Protein AF-A0A7J8FHT1-F1 (afdb_monomer_lite)

pLDDT: mean 72.12, std 21.33, range [26.72, 93.62]

Foldseek 3Di:
DLVLLLVLLPCCLVPNDPVSLVVLVVVCVVCVVVVNNRSVLSLLSSLLNSCQNPNDLVSVVVLLVVLVVCVVVVALSSLLSVVNSVVNHPDDPDPHDPVSVVVVVVPPDSVVSDPDVVVVVVVVVVVVPPDPPDDDDDDDDDDDDDDDDDDDDDDDDDDDD

Sequence (161 aa):
MNTLFRFWSFFLRDHFNKKMYEEFKQLALEDAKEGYRYGLECLFRYYSYGLEKKFRLDIFKDFQEETVKDYEAGQLYGLEKFWAFLKYSKAKNLDIDPKLQEYLGKFRRLEDFRVDVSFLKRKLDQRSGKKRGFWAPAMPLTQGPRPALPSPHLGLVFSVN

InterPro domains:
  IPR006607 LARP1-like, DM15 repeat [PF21071] (1-111)
  IPR006607 LARP1-like, DM15 repeat [SM00684] (15-53)
  IPR006607 LARP1-like, DM15 repeat [SM00684] (54-89)

Structure (mmCIF, N/CA/C/O backbone):
data_AF-A0A7J8FHT1-F1
#
_entry.id   AF-A0A7J8FHT1-F1
#
loop_
_atom_site.group_PDB
_atom_site.id
_atom_site.type_symbol
_atom_site.label_atom_id
_atom_site.label_alt_id
_atom_site.label_comp_id
_atom_site.label_asym_id
_atom_site.label_entity_id
_atom_site.label_seq_id
_atom_site.pdbx_PDB_ins_code
_atom_site.Cartn_x
_atom_site.Cartn_y
_atom_site.Cartn_z
_atom_site.occupancy
_atom_site.B_iso_or_equiv
_atom_site.auth_seq_id
_atom_site.auth_comp_id
_atom_site.auth_asym_id
_atom_site.auth_atom_id
_atom_site.pdbx_PDB_model_num
ATOM 1 N N . MET A 1 1 ? 9.284 12.669 -7.994 1.00 60.97 1 MET A N 1
ATOM 2 C CA . MET A 1 1 ? 9.577 11.283 -7.569 1.00 60.97 1 MET A CA 1
ATOM 3 C C . MET A 1 1 ? 8.577 10.212 -8.023 1.00 60.97 1 MET A C 1
ATOM 5 O O . MET A 1 1 ? 8.846 9.032 -7.849 1.00 60.97 1 MET A O 1
ATOM 9 N N . ASN A 1 2 ? 7.494 10.552 -8.734 1.00 69.31 2 ASN A N 1
ATOM 10 C CA . ASN A 1 2 ? 6.465 9.570 -9.130 1.00 69.31 2 ASN A CA 1
ATOM 11 C C . ASN A 1 2 ? 6.916 8.511 -10.163 1.00 69.31 2 ASN A C 1
ATOM 13 O O . ASN A 1 2 ? 6.353 7.419 -10.240 1.00 69.31 2 ASN A O 1
ATOM 17 N N . THR A 1 3 ? 7.926 8.794 -10.982 1.00 81.56 3 THR A N 1
ATOM 18 C CA . THR A 1 3 ? 8.433 7.832 -11.976 1.00 81.56 3 THR A CA 1
ATOM 19 C C . THR A 1 3 ? 9.238 6.704 -11.334 1.00 81.56 3 THR A C 1
ATOM 21 O O . THR A 1 3 ? 9.111 5.558 -11.763 1.00 81.56 3 THR A O 1
ATOM 24 N N . LEU A 1 4 ? 9.989 7.000 -10.269 1.00 87.25 4 LEU A N 1
ATOM 25 C CA . LEU A 1 4 ? 10.816 6.028 -9.554 1.00 87.25 4 LEU A CA 1
ATOM 26 C C . LEU A 1 4 ? 9.960 5.021 -8.775 1.00 87.25 4 LEU A C 1
ATOM 28 O O . LEU A 1 4 ? 10.139 3.817 -8.932 1.00 87.25 4 LEU A O 1
ATOM 32 N N . PHE A 1 5 ? 8.938 5.495 -8.055 1.00 86.88 5 PHE A N 1
ATOM 33 C CA . PHE A 1 5 ? 7.967 4.618 -7.387 1.00 86.88 5 PHE A CA 1
ATOM 34 C C . PHE A 1 5 ? 7.249 3.684 -8.363 1.00 86.88 5 PHE A C 1
ATOM 36 O O . PHE A 1 5 ? 7.032 2.506 -8.076 1.00 86.88 5 PHE A O 1
ATOM 43 N N . ARG A 1 6 ? 6.913 4.194 -9.554 1.00 83.88 6 ARG A N 1
ATOM 44 C CA . ARG A 1 6 ? 6.318 3.374 -10.610 1.00 83.88 6 ARG A CA 1
ATOM 45 C C . ARG A 1 6 ? 7.304 2.316 -11.100 1.00 83.88 6 ARG A C 1
ATOM 47 O O . ARG A 1 6 ? 6.906 1.167 -11.251 1.00 83.88 6 ARG A O 1
ATOM 54 N N . PHE A 1 7 ? 8.562 2.688 -11.329 1.00 89.94 7 PHE A N 1
ATOM 55 C CA . PHE A 1 7 ? 9.612 1.754 -11.730 1.00 89.94 7 PHE A CA 1
ATOM 56 C C . PHE A 1 7 ? 9.793 0.637 -10.698 1.00 89.94 7 PHE A C 1
ATOM 58 O O . PHE A 1 7 ? 9.653 -0.529 -11.059 1.00 89.94 7 PHE A O 1
ATOM 65 N N . TRP A 1 8 ? 9.994 0.973 -9.420 1.00 88.94 8 TRP A N 1
ATOM 66 C CA . TRP A 1 8 ? 10.140 -0.017 -8.349 1.00 88.94 8 TRP A CA 1
ATOM 67 C C . TRP A 1 8 ? 8.923 -0.927 -8.229 1.00 88.94 8 TRP A C 1
ATOM 69 O O . TRP A 1 8 ? 9.081 -2.142 -8.126 1.00 88.94 8 TRP A O 1
ATOM 79 N N . SER A 1 9 ? 7.712 -0.370 -8.352 1.00 88.06 9 SER A N 1
ATOM 80 C CA . SER A 1 9 ? 6.480 -1.159 -8.295 1.00 88.06 9 SER A CA 1
ATOM 81 C C . SER A 1 9 ? 6.415 -2.245 -9.365 1.00 88.06 9 SER A C 1
ATOM 83 O O . SER A 1 9 ? 5.848 -3.298 -9.092 1.00 88.06 9 SER A O 1
ATOM 85 N N . PHE A 1 10 ? 6.962 -2.022 -10.566 1.00 88.62 10 PHE A N 1
ATOM 86 C CA . PHE A 1 10 ? 7.012 -3.036 -11.626 1.00 88.62 10 PHE A CA 1
ATOM 87 C C . PHE A 1 10 ? 8.249 -3.927 -11.515 1.00 88.62 10 PHE A C 1
ATOM 89 O O . PHE A 1 10 ? 8.116 -5.147 -11.535 1.00 88.62 10 PHE A O 1
ATOM 96 N N . PHE A 1 11 ? 9.431 -3.330 -11.355 1.00 91.00 11 PHE A N 1
ATOM 97 C CA . PHE A 1 11 ? 10.708 -4.038 -11.363 1.00 91.00 11 PHE A CA 1
ATOM 98 C C . PHE A 1 11 ? 10.796 -5.091 -10.254 1.00 91.00 11 PHE A C 1
ATOM 100 O O . PHE A 1 11 ? 11.172 -6.234 -10.517 1.00 91.00 11 PHE A O 1
ATOM 107 N N . LEU A 1 12 ? 10.359 -4.752 -9.036 1.00 90.69 12 LEU A N 1
ATOM 108 C CA . LEU A 1 12 ? 10.415 -5.663 -7.889 1.00 90.69 12 LEU A CA 1
ATOM 109 C C . LEU A 1 12 ? 9.491 -6.882 -8.031 1.00 90.69 12 LEU A C 1
ATOM 111 O O . LEU A 1 12 ? 9.708 -7.878 -7.341 1.00 90.69 12 LEU A O 1
ATOM 115 N N . ARG A 1 13 ? 8.483 -6.846 -8.919 1.00 89.06 13 ARG A N 1
ATOM 116 C CA . ARG A 1 13 ? 7.592 -8.000 -9.165 1.00 89.06 13 ARG A CA 1
ATOM 117 C C . ARG A 1 13 ? 8.336 -9.147 -9.833 1.00 89.06 13 ARG A C 1
ATOM 119 O O . ARG A 1 13 ? 8.083 -10.311 -9.528 1.00 89.06 13 ARG A O 1
ATOM 126 N N . ASP A 1 14 ? 9.239 -8.814 -10.749 1.00 88.81 14 ASP A N 1
ATOM 127 C CA . ASP A 1 14 ? 9.982 -9.799 -11.528 1.00 88.81 14 ASP A CA 1
ATOM 128 C C . ASP A 1 14 ? 11.368 -10.050 -10.906 1.00 88.81 14 ASP A C 1
ATOM 130 O O . ASP A 1 14 ? 11.742 -11.214 -10.701 1.00 88.81 14 ASP A O 1
ATOM 134 N N . HIS A 1 15 ? 12.062 -8.979 -10.488 1.00 89.75 15 HIS A N 1
ATOM 135 C CA . HIS A 1 15 ? 13.407 -8.985 -9.903 1.00 89.75 15 HIS A CA 1
ATOM 136 C C . HIS A 1 15 ? 13.418 -8.395 -8.484 1.00 89.75 15 HIS A C 1
ATOM 138 O O . HIS A 1 15 ? 13.765 -7.234 -8.263 1.00 89.75 15 HIS A O 1
ATOM 144 N N . PHE A 1 16 ? 13.054 -9.215 -7.497 1.00 90.50 16 PHE A N 1
ATOM 145 C CA . PHE A 1 16 ? 13.063 -8.791 -6.098 1.00 90.50 16 PHE A CA 1
ATOM 146 C C . PHE A 1 16 ? 14.491 -8.544 -5.588 1.00 90.50 16 PHE A C 1
ATOM 148 O O . PHE A 1 16 ? 15.328 -9.448 -5.598 1.00 90.50 16 PHE A O 1
ATOM 155 N N . ASN A 1 17 ? 14.740 -7.337 -5.077 1.00 91.50 17 ASN A N 1
ATOM 156 C CA . ASN A 1 17 ? 15.972 -6.967 -4.387 1.00 91.50 17 ASN A CA 1
ATOM 157 C C . ASN A 1 17 ? 15.622 -6.309 -3.048 1.00 91.50 17 ASN A C 1
ATOM 159 O O . ASN A 1 17 ? 14.913 -5.304 -3.019 1.00 91.50 17 ASN A O 1
ATOM 163 N N . LYS A 1 18 ? 16.144 -6.866 -1.948 1.00 90.19 18 LYS A N 1
ATOM 164 C CA . LYS A 1 18 ? 15.841 -6.415 -0.585 1.00 90.19 18 LYS A CA 1
ATOM 165 C C . LYS A 1 18 ? 16.201 -4.943 -0.353 1.00 90.19 18 LYS A C 1
ATOM 167 O O . LYS A 1 18 ? 15.372 -4.220 0.176 1.00 90.19 18 LYS A O 1
ATOM 172 N N . LYS A 1 19 ? 17.378 -4.486 -0.803 1.00 92.50 19 LYS A N 1
ATOM 173 C CA . LYS A 1 19 ? 17.812 -3.088 -0.607 1.00 92.50 19 LYS A CA 1
ATOM 174 C C . LYS A 1 19 ? 16.867 -2.102 -1.290 1.00 92.50 19 LYS A C 1
ATOM 176 O O . LYS A 1 19 ? 16.401 -1.151 -0.680 1.00 92.50 19 LYS A O 1
ATOM 181 N N . MET A 1 20 ? 16.532 -2.390 -2.546 1.00 92.31 20 MET A N 1
ATOM 182 C CA . MET A 1 20 ? 15.617 -1.562 -3.332 1.00 92.31 20 MET A CA 1
ATOM 183 C C . MET A 1 20 ? 14.201 -1.560 -2.743 1.00 92.31 20 MET A C 1
ATOM 185 O O . MET A 1 20 ? 13.523 -0.540 -2.769 1.00 92.31 20 MET A O 1
ATOM 189 N N . TYR A 1 21 ? 13.749 -2.698 -2.217 1.00 93.50 21 TYR A N 1
ATOM 190 C CA . TYR A 1 21 ? 12.468 -2.791 -1.527 1.00 93.50 21 TYR A CA 1
ATOM 191 C C . TYR A 1 21 ? 12.435 -1.952 -0.241 1.00 93.50 21 TYR A C 1
ATOM 193 O O . TYR A 1 21 ? 11.463 -1.234 -0.024 1.00 93.50 21 TYR A O 1
ATOM 201 N N . GLU A 1 22 ? 13.481 -2.016 0.584 1.00 93.56 22 GLU A N 1
ATOM 202 C CA . GLU A 1 22 ? 13.568 -1.234 1.822 1.00 93.56 22 GLU A CA 1
ATOM 203 C C . GLU A 1 22 ? 13.577 0.272 1.536 1.00 93.56 22 GLU A C 1
ATOM 205 O O . GLU A 1 22 ? 12.776 0.998 2.122 1.00 93.56 22 GLU A O 1
ATOM 210 N N . GLU A 1 23 ? 14.379 0.729 0.566 1.00 93.38 23 GLU A N 1
ATOM 211 C CA . GLU A 1 23 ? 14.372 2.131 0.120 1.00 93.38 23 GLU A CA 1
ATOM 212 C C . GLU A 1 23 ? 13.000 2.550 -0.420 1.00 93.38 23 GLU A C 1
ATOM 214 O O . GLU A 1 23 ? 12.483 3.612 -0.072 1.00 93.38 23 GLU A O 1
ATOM 219 N N . PHE A 1 24 ? 12.369 1.700 -1.237 1.00 93.38 24 PHE A N 1
ATOM 220 C CA . PHE A 1 24 ? 11.038 1.970 -1.771 1.00 93.38 24 PHE A CA 1
ATOM 221 C C . PHE A 1 24 ? 9.999 2.116 -0.653 1.00 93.38 24 PHE A C 1
ATOM 223 O O . PHE A 1 24 ? 9.232 3.081 -0.656 1.00 93.38 24 PHE A O 1
ATOM 230 N N . LYS A 1 25 ? 9.979 1.186 0.309 1.00 93.44 25 LYS A N 1
ATOM 231 C CA . LYS A 1 25 ? 9.068 1.220 1.457 1.00 93.44 25 LYS A CA 1
ATOM 232 C C . LYS A 1 25 ? 9.299 2.478 2.290 1.00 93.44 25 LYS A C 1
ATOM 234 O O . LYS A 1 25 ? 8.338 3.181 2.588 1.00 93.44 25 LYS A O 1
ATOM 239 N N . GLN A 1 26 ? 10.550 2.783 2.625 1.00 93.62 26 GLN A N 1
ATOM 240 C CA . GLN A 1 26 ? 10.891 3.942 3.443 1.00 93.62 26 GLN A CA 1
ATOM 241 C C . GLN A 1 26 ? 10.426 5.250 2.792 1.00 93.62 26 GLN A C 1
ATOM 243 O O . GLN A 1 26 ? 9.656 5.992 3.401 1.00 93.62 26 GLN A O 1
ATOM 248 N N . LEU A 1 27 ? 10.811 5.490 1.536 1.00 92.31 27 LEU A N 1
ATOM 249 C CA . LEU A 1 27 ? 10.454 6.716 0.819 1.00 92.31 27 LEU A CA 1
ATOM 250 C C . LEU A 1 27 ? 8.940 6.836 0.605 1.00 92.31 27 LEU A C 1
ATOM 252 O O . LEU A 1 27 ? 8.382 7.923 0.704 1.00 92.31 27 LEU A O 1
ATOM 256 N N . ALA A 1 28 ? 8.248 5.723 0.344 1.00 91.75 28 ALA A N 1
ATOM 257 C CA . ALA A 1 28 ? 6.793 5.724 0.205 1.00 91.75 28 ALA A CA 1
ATOM 258 C C . ALA A 1 28 ? 6.075 6.102 1.512 1.00 91.75 28 ALA A C 1
ATOM 260 O O . ALA A 1 28 ? 5.030 6.754 1.465 1.00 91.75 28 ALA A O 1
ATOM 261 N N . LEU A 1 29 ? 6.615 5.690 2.663 1.00 90.31 29 LEU A N 1
ATOM 262 C CA . LEU A 1 29 ? 6.071 6.025 3.980 1.00 90.31 29 LEU A CA 1
ATOM 263 C C . LEU A 1 29 ? 6.382 7.466 4.388 1.00 90.31 29 LEU A C 1
ATOM 265 O O . LEU A 1 29 ? 5.532 8.114 4.997 1.00 90.31 29 LEU A O 1
ATOM 269 N N . GLU A 1 30 ? 7.568 7.971 4.055 1.00 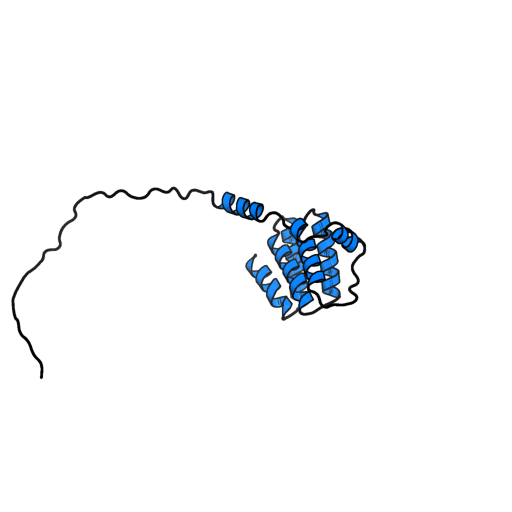91.56 30 GLU A N 1
ATOM 270 C CA . GLU A 1 30 ? 7.930 9.379 4.247 1.00 91.56 30 GLU A CA 1
ATOM 271 C C . GLU A 1 30 ? 6.993 10.295 3.442 1.00 91.56 30 GLU A C 1
ATOM 273 O O . GLU A 1 30 ? 6.338 11.157 4.028 1.00 91.56 30 GLU A O 1
ATOM 278 N N . ASP A 1 31 ? 6.798 10.012 2.149 1.00 89.81 31 ASP A N 1
ATOM 279 C CA . ASP A 1 31 ? 5.839 10.726 1.294 1.00 89.81 31 ASP A CA 1
ATOM 280 C C . ASP A 1 31 ? 4.409 10.668 1.866 1.00 89.81 31 ASP A C 1
ATOM 282 O O . ASP A 1 31 ? 3.689 11.671 1.883 1.00 89.81 31 ASP A O 1
ATOM 286 N N . ALA A 1 32 ? 3.984 9.504 2.374 1.00 88.50 32 ALA A N 1
ATOM 287 C CA . ALA A 1 32 ? 2.649 9.336 2.943 1.00 88.50 32 ALA A CA 1
ATOM 288 C C . ALA A 1 32 ? 2.433 10.181 4.208 1.00 88.50 32 ALA A C 1
ATOM 290 O O . ALA A 1 32 ? 1.333 10.707 4.393 1.00 88.50 32 ALA A O 1
ATOM 291 N N . LYS A 1 33 ? 3.467 10.360 5.044 1.00 87.88 33 LYS A N 1
ATOM 292 C CA . LYS A 1 33 ? 3.418 11.242 6.225 1.00 87.88 33 LYS A CA 1
ATOM 293 C C . LYS A 1 33 ? 3.243 12.710 5.842 1.00 87.88 33 LYS A C 1
ATOM 295 O O . LYS A 1 33 ? 2.558 13.439 6.551 1.00 87.88 33 LYS A O 1
ATOM 300 N N . GLU A 1 34 ? 3.800 13.126 4.708 1.00 88.50 34 GLU A N 1
ATOM 301 C CA . GLU A 1 34 ? 3.595 14.467 4.146 1.00 88.50 34 GLU A CA 1
ATOM 302 C C . GLU A 1 34 ? 2.252 14.618 3.401 1.00 88.50 34 GLU A C 1
ATOM 304 O O . GLU A 1 34 ? 1.887 15.709 2.962 1.00 88.50 34 GLU A O 1
ATOM 309 N N . GLY A 1 35 ? 1.480 13.533 3.265 1.00 85.31 35 GLY A N 1
ATOM 310 C CA . GLY A 1 35 ? 0.191 13.506 2.570 1.00 85.31 35 GLY A CA 1
ATOM 311 C C . GLY A 1 35 ? 0.280 13.163 1.077 1.00 85.31 35 GLY A C 1
ATOM 312 O O . GLY A 1 35 ? -0.745 13.137 0.383 1.00 85.31 35 GLY A O 1
ATOM 313 N N . TYR A 1 36 ? 1.470 12.848 0.561 1.00 88.44 36 TYR A N 1
ATOM 314 C CA . TYR A 1 36 ? 1.662 12.359 -0.801 1.00 88.44 36 TYR A CA 1
ATOM 315 C C . TYR A 1 36 ? 1.406 10.851 -0.874 1.00 88.44 36 TYR A C 1
ATOM 317 O O . TYR A 1 36 ? 2.236 10.013 -0.545 1.00 88.44 36 TYR A O 1
ATOM 325 N N . ARG A 1 37 ? 0.229 10.472 -1.374 1.00 86.50 37 ARG A N 1
ATOM 326 C CA . ARG A 1 37 ? -0.200 9.062 -1.396 1.00 86.50 37 ARG A CA 1
ATOM 327 C C . ARG A 1 37 ? 0.362 8.210 -2.535 1.00 86.50 37 ARG A C 1
ATOM 329 O O . ARG A 1 37 ? 0.253 6.989 -2.494 1.00 86.50 37 ARG A O 1
ATOM 336 N N . TYR A 1 38 ? 0.951 8.820 -3.560 1.00 88.75 38 TYR A N 1
ATOM 337 C CA . TYR A 1 38 ? 1.304 8.105 -4.789 1.00 88.75 38 TYR A CA 1
ATOM 338 C C . TYR A 1 38 ? 2.364 7.005 -4.573 1.00 88.75 38 TYR A C 1
ATOM 340 O O . TYR A 1 38 ? 2.250 5.925 -5.158 1.00 88.75 38 TYR A O 1
ATOM 348 N N . GLY A 1 39 ? 3.370 7.245 -3.722 1.00 89.31 39 GLY A N 1
ATOM 349 C CA . GLY A 1 39 ? 4.390 6.245 -3.383 1.00 89.31 39 GLY A CA 1
ATOM 350 C C . GLY A 1 39 ? 3.786 5.025 -2.687 1.00 89.31 39 GLY A C 1
ATOM 351 O O . GLY A 1 39 ? 3.987 3.891 -3.126 1.00 89.31 39 GLY A O 1
ATOM 352 N N . LEU A 1 40 ? 2.950 5.266 -1.674 1.00 91.00 40 LEU A N 1
ATOM 353 C CA . LEU A 1 40 ? 2.260 4.217 -0.923 1.00 91.00 40 LEU A CA 1
ATOM 354 C C . LEU A 1 40 ? 1.272 3.429 -1.800 1.00 91.00 40 LEU A C 1
ATOM 356 O O . LEU A 1 40 ? 1.212 2.201 -1.742 1.00 91.00 40 LEU A O 1
ATOM 360 N N . GLU A 1 41 ? 0.552 4.102 -2.701 1.00 90.25 41 GLU A N 1
ATOM 361 C CA . GLU A 1 41 ? -0.312 3.433 -3.679 1.00 90.25 41 GLU A CA 1
ATOM 362 C C . GLU A 1 41 ? 0.470 2.498 -4.611 1.00 90.25 41 GLU A C 1
ATOM 364 O O . GLU A 1 41 ? -0.021 1.419 -4.967 1.00 90.25 41 GLU A O 1
ATOM 369 N N . CYS A 1 42 ? 1.676 2.903 -5.019 1.00 90.94 42 CYS A N 1
ATOM 370 C CA . CYS A 1 42 ? 2.577 2.073 -5.813 1.00 90.94 42 CYS A CA 1
ATOM 371 C C . CYS A 1 42 ? 3.081 0.863 -5.017 1.00 90.94 42 CYS A C 1
ATOM 373 O O . CYS A 1 42 ? 3.208 -0.222 -5.597 1.00 90.94 42 CYS A O 1
ATOM 375 N N . LEU A 1 43 ? 3.333 1.035 -3.716 1.00 92.88 43 LEU A N 1
ATOM 376 C CA . LEU A 1 43 ? 3.772 -0.027 -2.811 1.00 92.88 43 LEU A CA 1
ATOM 377 C C . LEU A 1 43 ? 2.676 -1.088 -2.647 1.00 92.88 43 LEU A C 1
ATOM 379 O O . LEU A 1 43 ? 2.917 -2.269 -2.882 1.00 92.88 43 LEU A O 1
ATOM 383 N N . PHE A 1 44 ? 1.432 -0.672 -2.401 1.00 92.38 44 PHE A N 1
ATOM 384 C CA . PHE A 1 44 ? 0.290 -1.589 -2.327 1.00 92.38 44 PHE A CA 1
ATOM 385 C C . PHE A 1 44 ? 0.004 -2.320 -3.647 1.00 92.38 44 PHE A C 1
ATOM 387 O O . PHE A 1 44 ? -0.356 -3.499 -3.640 1.00 92.38 44 PHE A O 1
ATOM 394 N N . ARG A 1 45 ? 0.199 -1.666 -4.804 1.00 89.50 45 ARG A N 1
ATOM 395 C CA . ARG A 1 45 ? 0.132 -2.355 -6.109 1.00 89.50 45 ARG A CA 1
ATOM 396 C C . ARG A 1 45 ? 1.229 -3.406 -6.238 1.00 89.50 45 ARG A C 1
ATOM 398 O O . ARG A 1 45 ? 0.972 -4.478 -6.779 1.00 89.50 45 ARG A O 1
ATOM 405 N N . TYR A 1 46 ? 2.438 -3.102 -5.771 1.00 91.88 46 TYR A N 1
ATOM 406 C CA . TYR A 1 46 ? 3.521 -4.077 -5.746 1.00 91.88 46 TYR A CA 1
ATOM 407 C C . TYR A 1 46 ? 3.171 -5.266 -4.852 1.00 91.88 46 TYR A C 1
ATOM 409 O O . TYR A 1 46 ? 3.308 -6.389 -5.316 1.00 91.88 46 TYR A O 1
ATOM 417 N N . TYR A 1 47 ? 2.654 -5.052 -3.641 1.00 91.62 47 TYR A N 1
ATOM 418 C CA . TYR A 1 47 ? 2.261 -6.161 -2.775 1.00 91.62 47 TYR A CA 1
ATOM 419 C C . TYR A 1 47 ? 1.196 -7.046 -3.420 1.00 91.62 47 TYR A C 1
ATOM 421 O O . TYR A 1 47 ? 1.401 -8.249 -3.525 1.00 91.62 47 TYR A O 1
ATOM 429 N N . SER A 1 48 ? 0.109 -6.456 -3.927 1.00 88.19 48 SER A N 1
ATOM 430 C CA . SER A 1 48 ? -1.003 -7.212 -4.512 1.00 88.19 48 SER A CA 1
ATOM 431 C C . SER A 1 48 ? -0.555 -8.070 -5.703 1.00 88.19 48 SER A C 1
ATOM 433 O O . SER A 1 48 ? -0.657 -9.292 -5.657 1.00 88.19 48 SER A O 1
ATOM 435 N N . TYR A 1 49 ? 0.044 -7.458 -6.732 1.00 88.12 49 TYR A N 1
ATOM 436 C CA . TYR A 1 49 ? 0.447 -8.183 -7.945 1.00 88.12 49 TYR A CA 1
ATOM 437 C C . TYR A 1 49 ? 1.761 -8.961 -7.791 1.00 88.12 49 TYR A C 1
ATOM 439 O O . TYR A 1 49 ? 1.983 -9.972 -8.457 1.00 88.12 49 TYR A O 1
ATOM 447 N N . GLY A 1 50 ? 2.680 -8.461 -6.968 1.00 88.56 50 GLY A N 1
ATOM 448 C CA . GLY A 1 50 ? 3.987 -9.067 -6.737 1.00 88.56 50 GLY A CA 1
ATOM 449 C C . GLY A 1 50 ? 3.870 -10.355 -5.934 1.00 88.56 50 GLY A C 1
ATOM 450 O O . GLY A 1 50 ? 4.422 -11.370 -6.355 1.00 88.56 50 GLY A O 1
ATOM 451 N N . LEU A 1 51 ? 3.093 -10.345 -4.844 1.00 87.12 51 LEU A N 1
ATOM 452 C CA . LEU A 1 51 ? 2.836 -11.548 -4.049 1.00 87.12 51 LEU A CA 1
ATOM 453 C C . LEU A 1 51 ? 1.961 -12.558 -4.794 1.00 87.12 51 LEU A C 1
ATOM 455 O O . LEU A 1 51 ? 2.144 -13.757 -4.595 1.00 87.12 51 LEU A O 1
ATOM 459 N N . GLU A 1 52 ? 1.047 -12.098 -5.657 1.00 85.00 52 GLU A N 1
ATOM 460 C CA . GLU A 1 52 ? 0.254 -12.979 -6.526 1.00 85.00 52 GLU A CA 1
ATOM 461 C C . GLU A 1 52 ? 1.159 -13.778 -7.479 1.00 85.00 52 GLU A C 1
ATOM 463 O O . GLU A 1 52 ? 0.977 -14.984 -7.643 1.00 85.00 52 GLU A O 1
ATOM 468 N N . LYS A 1 53 ? 2.169 -13.125 -8.074 1.00 85.56 53 LYS A N 1
ATOM 469 C CA . LYS A 1 53 ? 3.166 -13.785 -8.932 1.00 85.56 53 LYS A CA 1
ATOM 470 C C . LYS A 1 53 ? 4.130 -14.675 -8.143 1.00 85.56 53 LYS A C 1
ATOM 472 O O . LYS A 1 53 ? 4.366 -15.818 -8.529 1.00 85.56 53 LYS A O 1
ATOM 477 N N . LYS A 1 54 ? 4.755 -14.129 -7.096 1.00 85.25 54 LYS A N 1
ATOM 478 C CA . LYS A 1 54 ? 5.791 -14.786 -6.285 1.00 85.25 54 LYS A CA 1
ATOM 479 C C . LYS A 1 54 ? 5.502 -14.537 -4.811 1.00 85.25 54 LYS A C 1
ATOM 481 O O . LYS A 1 54 ? 5.850 -13.491 -4.264 1.00 85.25 54 LYS A O 1
ATOM 486 N N . PHE A 1 55 ? 4.902 -15.525 -4.158 1.00 86.56 55 PHE A N 1
ATOM 487 C CA . PHE A 1 55 ? 4.580 -15.415 -2.744 1.00 86.56 55 PHE A CA 1
ATOM 488 C C . PHE A 1 55 ? 5.853 -15.408 -1.882 1.00 86.56 55 PHE A C 1
ATOM 490 O O . PHE A 1 55 ? 6.698 -16.298 -1.993 1.00 86.56 55 PHE A O 1
ATOM 497 N N . ARG A 1 56 ? 5.990 -14.397 -1.017 1.00 87.44 56 ARG A N 1
ATOM 498 C CA . ARG A 1 56 ? 7.084 -14.264 -0.046 1.00 87.44 56 ARG A CA 1
ATOM 499 C C . ARG A 1 56 ? 6.500 -13.909 1.312 1.00 87.44 56 ARG A C 1
ATOM 501 O O . ARG A 1 56 ? 5.834 -12.885 1.436 1.00 87.44 56 ARG A O 1
ATOM 508 N N . LEU A 1 57 ? 6.788 -14.726 2.319 1.00 87.88 57 LEU A N 1
ATOM 509 C CA . LEU A 1 57 ? 6.206 -14.573 3.652 1.00 87.88 57 LEU A CA 1
ATOM 510 C C . LEU A 1 57 ? 6.634 -13.263 4.334 1.00 87.88 57 LEU A C 1
ATOM 512 O O . LEU A 1 57 ? 5.791 -12.587 4.911 1.00 87.88 57 LEU A O 1
ATOM 516 N N . ASP A 1 58 ? 7.898 -12.857 4.191 1.00 88.94 58 ASP A N 1
ATOM 517 C CA . ASP A 1 58 ? 8.408 -11.600 4.766 1.00 88.94 58 ASP A CA 1
ATOM 518 C C . ASP A 1 58 ? 7.653 -10.380 4.216 1.00 88.94 58 ASP A C 1
ATOM 520 O O . ASP A 1 58 ? 7.199 -9.517 4.957 1.00 88.94 58 ASP A O 1
ATOM 524 N N . ILE A 1 59 ? 7.447 -10.356 2.897 1.00 91.19 59 ILE A N 1
ATOM 525 C CA . ILE A 1 59 ? 6.736 -9.274 2.204 1.00 91.19 59 ILE A CA 1
ATOM 526 C C . ILE A 1 59 ? 5.240 -9.321 2.511 1.00 91.19 59 ILE A C 1
ATOM 528 O O . ILE A 1 59 ? 4.586 -8.286 2.578 1.00 91.19 59 ILE A O 1
ATOM 532 N N . PHE A 1 60 ? 4.687 -10.515 2.713 1.00 90.75 60 PHE A N 1
ATOM 533 C CA . PHE A 1 60 ? 3.300 -10.672 3.124 1.00 90.75 60 PHE A CA 1
ATOM 534 C C . PHE A 1 60 ? 3.059 -10.144 4.543 1.00 90.75 60 PHE A C 1
ATOM 536 O O . PHE A 1 60 ? 2.048 -9.483 4.762 1.00 90.75 60 PHE A O 1
ATOM 543 N N . LYS A 1 61 ? 3.986 -10.367 5.484 1.00 91.56 61 LYS A N 1
ATOM 544 C CA . LYS A 1 61 ? 3.919 -9.770 6.828 1.00 91.56 61 LYS A CA 1
ATOM 545 C C . LYS A 1 61 ? 3.945 -8.245 6.764 1.00 91.56 61 LYS A C 1
ATOM 547 O O . LYS A 1 61 ? 3.066 -7.602 7.329 1.00 91.56 61 LYS A O 1
ATOM 552 N N . ASP A 1 62 ? 4.871 -7.686 5.991 1.00 92.81 62 ASP A N 1
ATOM 553 C CA . ASP A 1 62 ? 4.933 -6.241 5.763 1.00 92.81 62 ASP A CA 1
ATOM 554 C C . ASP A 1 62 ? 3.644 -5.704 5.129 1.00 92.81 62 ASP A C 1
ATOM 556 O O . ASP A 1 62 ? 3.148 -4.649 5.513 1.00 92.81 62 ASP A O 1
ATOM 560 N N . PHE A 1 63 ? 3.060 -6.435 4.176 1.00 93.06 63 PHE A N 1
ATOM 561 C CA . PHE A 1 63 ? 1.806 -6.032 3.549 1.00 93.06 63 PHE A CA 1
ATOM 562 C C . PHE A 1 63 ? 0.658 -5.960 4.566 1.00 93.06 63 PHE A C 1
ATOM 564 O O . PHE A 1 63 ? -0.131 -5.016 4.523 1.00 93.06 63 PHE A O 1
ATOM 571 N N . GLN A 1 64 ? 0.573 -6.914 5.496 1.00 92.06 64 GLN A N 1
ATOM 572 C CA . GLN A 1 64 ? -0.421 -6.885 6.571 1.00 92.06 64 GLN A CA 1
ATOM 573 C C . GLN A 1 64 ? -0.221 -5.666 7.475 1.00 92.06 64 GLN A C 1
ATOM 575 O O . GLN A 1 64 ? -1.165 -4.905 7.689 1.00 92.06 64 GLN A O 1
ATOM 580 N N . GLU A 1 65 ? 1.010 -5.442 7.937 1.00 92.94 65 GLU A N 1
ATOM 581 C CA . GLU A 1 65 ? 1.346 -4.336 8.836 1.00 92.94 65 GLU A CA 1
ATOM 582 C C . GLU A 1 65 ? 1.021 -2.973 8.205 1.00 92.94 65 GLU A C 1
ATOM 584 O O . GLU A 1 65 ? 0.335 -2.146 8.809 1.00 92.94 65 GLU A O 1
ATOM 589 N N . GLU A 1 66 ? 1.446 -2.750 6.959 1.00 91.94 66 GLU A N 1
ATOM 590 C CA . GLU A 1 66 ? 1.185 -1.489 6.260 1.00 91.94 66 GLU A CA 1
ATOM 591 C C . GLU A 1 66 ? -0.303 -1.300 5.928 1.00 91.94 66 GLU A C 1
ATOM 593 O O . GLU A 1 66 ? -0.799 -0.174 5.913 1.00 91.94 66 GLU A O 1
ATOM 598 N N . THR A 1 67 ? -1.052 -2.386 5.714 1.00 91.75 67 THR A N 1
ATOM 599 C CA . THR A 1 67 ? -2.506 -2.313 5.500 1.00 91.75 67 THR A CA 1
ATOM 600 C C . THR A 1 67 ? -3.243 -1.906 6.773 1.00 91.75 67 THR A C 1
ATOM 602 O O . THR A 1 67 ? -4.151 -1.077 6.709 1.00 91.75 67 THR A O 1
ATOM 605 N N . VAL A 1 68 ? -2.848 -2.452 7.929 1.00 91.25 68 VAL A N 1
ATOM 606 C CA . VAL A 1 68 ? -3.407 -2.056 9.230 1.00 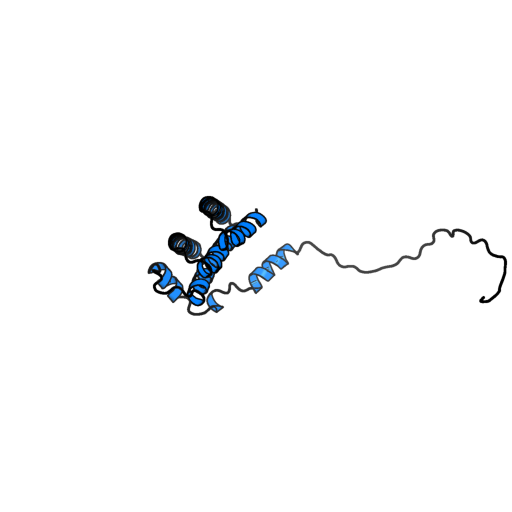91.25 68 VAL A CA 1
ATOM 607 C C . VAL A 1 68 ? -3.145 -0.572 9.483 1.00 91.25 68 VAL A C 1
ATOM 609 O O . VAL A 1 68 ? -4.079 0.153 9.816 1.00 91.25 68 VAL A O 1
ATOM 612 N N . LYS A 1 69 ? -1.917 -0.099 9.232 1.00 91.06 69 LYS A N 1
ATOM 613 C CA . LYS A 1 69 ? -1.558 1.321 9.375 1.00 91.06 69 LYS A CA 1
ATOM 614 C C . LYS A 1 69 ? -2.365 2.238 8.446 1.00 91.06 69 LYS A C 1
ATOM 616 O O . LYS A 1 69 ? -2.848 3.270 8.902 1.00 91.06 69 LYS A O 1
ATOM 621 N N . ASP A 1 70 ? -2.538 1.884 7.166 1.00 89.81 70 ASP A N 1
ATOM 622 C CA . ASP A 1 70 ? -3.346 2.684 6.216 1.00 89.81 70 ASP A CA 1
ATOM 623 C C . ASP A 1 70 ? -4.820 2.733 6.663 1.00 89.81 70 ASP A C 1
ATOM 625 O O . ASP A 1 70 ? -5.434 3.800 6.631 1.00 89.81 70 ASP A O 1
ATOM 629 N N . TYR A 1 71 ? -5.365 1.623 7.178 1.00 88.81 71 TYR A N 1
ATOM 630 C CA . TYR A 1 71 ? -6.733 1.579 7.704 1.00 88.81 71 TYR A CA 1
ATOM 631 C C . TYR A 1 71 ? -6.916 2.422 8.974 1.00 88.81 71 TYR A C 1
ATOM 633 O O . TYR A 1 71 ? -7.882 3.178 9.073 1.00 88.81 71 TYR A O 1
ATOM 641 N N . GLU A 1 72 ? -5.977 2.354 9.921 1.00 87.62 72 GLU A N 1
ATOM 642 C CA . GLU A 1 72 ? -5.983 3.189 11.131 1.00 87.62 72 GLU A CA 1
ATOM 643 C C . GLU A 1 72 ? -5.814 4.682 10.809 1.00 87.62 72 GLU A C 1
ATOM 645 O O . GLU A 1 72 ? -6.385 5.532 11.490 1.00 87.62 72 GLU A O 1
ATOM 650 N N . ALA A 1 73 ? -5.116 5.008 9.717 1.00 86.06 73 ALA A N 1
ATOM 651 C CA . ALA A 1 73 ? -5.043 6.360 9.163 1.00 86.06 73 ALA A CA 1
ATOM 652 C C . ALA A 1 73 ? -6.329 6.800 8.422 1.00 86.06 73 ALA A C 1
ATOM 654 O O . ALA A 1 73 ? -6.378 7.897 7.858 1.00 86.06 73 ALA A O 1
ATOM 655 N N . GLY A 1 74 ? -7.373 5.962 8.398 1.00 85.38 74 GLY A N 1
ATOM 656 C CA . GLY A 1 74 ? -8.669 6.250 7.780 1.00 85.38 74 GLY A CA 1
ATOM 657 C C . GLY A 1 74 ? -8.698 6.063 6.261 1.00 85.38 74 GLY A C 1
ATOM 658 O O . GLY A 1 74 ? -9.539 6.654 5.583 1.00 85.38 74 GLY A O 1
ATOM 659 N N . GLN A 1 75 ? -7.772 5.283 5.702 1.00 85.69 75 GLN A N 1
ATOM 660 C CA . GLN A 1 75 ? -7.639 5.058 4.265 1.00 85.69 75 GLN A CA 1
ATOM 661 C C . GLN A 1 75 ? -8.013 3.612 3.917 1.00 85.69 75 GLN A C 1
ATOM 663 O O . GLN A 1 75 ? -7.665 2.666 4.614 1.00 85.69 75 GLN A O 1
ATOM 668 N N . LEU A 1 76 ? -8.755 3.429 2.823 1.00 86.31 76 LEU A N 1
ATOM 669 C CA . LEU A 1 76 ? -9.281 2.112 2.421 1.00 86.31 76 LEU A CA 1
ATOM 670 C C . LEU A 1 76 ? -8.486 1.461 1.282 1.00 86.31 76 LEU A C 1
ATOM 672 O O . LEU A 1 76 ? -8.761 0.324 0.901 1.00 86.31 76 LEU A O 1
ATOM 676 N N . TYR A 1 77 ? -7.506 2.170 0.718 1.00 87.00 77 TYR A N 1
ATOM 677 C CA . TYR A 1 77 ? -6.817 1.722 -0.490 1.00 87.00 77 TYR A CA 1
ATOM 678 C C . TYR A 1 77 ? -5.942 0.491 -0.235 1.00 87.00 77 TYR A C 1
ATOM 680 O O . TYR A 1 77 ? -5.960 -0.439 -1.046 1.00 87.00 77 TYR A O 1
ATOM 688 N N . GLY A 1 78 ? -5.190 0.465 0.873 1.00 88.12 78 GLY A N 1
ATOM 689 C CA . GLY A 1 78 ? -4.409 -0.709 1.262 1.00 88.12 78 GLY A CA 1
ATOM 690 C C . GLY A 1 78 ? -5.302 -1.928 1.480 1.00 88.12 78 GLY A C 1
ATOM 691 O O . GLY A 1 78 ? -5.039 -2.999 0.930 1.00 88.12 78 GLY A O 1
ATOM 692 N N . LEU A 1 79 ? -6.420 -1.731 2.188 1.00 88.75 79 LEU A N 1
ATOM 693 C CA . LEU A 1 79 ? -7.371 -2.792 2.521 1.00 88.75 79 LEU A CA 1
ATOM 694 C C . LEU A 1 79 ? -8.035 -3.384 1.268 1.00 88.75 79 LEU A C 1
ATOM 696 O O . LEU A 1 79 ? -8.116 -4.604 1.138 1.00 88.75 79 LEU A O 1
ATOM 700 N N . GLU A 1 80 ? -8.414 -2.546 0.297 1.00 86.25 80 GLU A N 1
ATOM 701 C CA . GLU A 1 80 ? -8.934 -2.998 -1.002 1.00 86.25 80 GLU A CA 1
ATOM 702 C C . GLU A 1 80 ? -7.913 -3.876 -1.743 1.00 86.25 80 GLU A C 1
ATOM 704 O O . GLU A 1 80 ? -8.253 -4.935 -2.277 1.00 86.25 80 GLU A O 1
ATOM 709 N N . LYS A 1 81 ? -6.639 -3.459 -1.777 1.00 88.25 81 LYS A N 1
ATOM 710 C CA . LYS A 1 81 ? -5.579 -4.224 -2.454 1.00 88.25 81 LYS A CA 1
ATOM 711 C C . LYS A 1 81 ? -5.270 -5.533 -1.740 1.00 88.25 81 LYS A C 1
ATOM 713 O O . LYS A 1 81 ? -4.974 -6.520 -2.417 1.00 88.25 81 LYS A O 1
ATOM 718 N N . PHE A 1 82 ? -5.363 -5.554 -0.412 1.00 88.69 82 PHE A N 1
ATOM 719 C CA . PHE A 1 82 ? -5.213 -6.768 0.384 1.00 88.69 82 PHE A CA 1
ATOM 720 C C . PHE A 1 82 ? -6.361 -7.745 0.119 1.00 88.69 82 PHE A C 1
ATOM 722 O O . PHE A 1 82 ? -6.129 -8.920 -0.157 1.00 88.69 82 PHE A O 1
ATOM 729 N N . TRP A 1 83 ? -7.597 -7.247 0.084 1.00 85.00 83 TRP A N 1
ATOM 730 C CA . TRP A 1 83 ? -8.768 -8.051 -0.257 1.00 85.00 83 TRP A CA 1
ATOM 731 C C . TRP A 1 83 ? -8.682 -8.622 -1.680 1.00 85.00 83 TRP A C 1
ATOM 733 O O . TRP A 1 83 ? -8.931 -9.809 -1.895 1.00 85.00 83 TRP A O 1
ATOM 743 N N . ALA A 1 84 ? -8.259 -7.808 -2.654 1.00 84.88 84 ALA A N 1
ATOM 744 C CA . ALA A 1 84 ? -8.022 -8.270 -4.019 1.00 84.88 84 ALA A CA 1
ATOM 745 C C . ALA A 1 84 ? -6.956 -9.374 -4.059 1.00 84.88 84 ALA A C 1
ATOM 747 O O . ALA A 1 84 ? -7.165 -10.398 -4.708 1.00 84.88 84 ALA A O 1
ATOM 748 N N . PHE A 1 85 ? -5.854 -9.208 -3.320 1.00 85.69 85 PHE A N 1
ATOM 749 C CA . PHE A 1 85 ? -4.833 -10.244 -3.201 1.00 85.69 85 PHE A CA 1
ATOM 750 C C . PHE A 1 85 ? -5.421 -11.549 -2.657 1.00 85.69 85 PHE A C 1
ATOM 752 O O . PHE A 1 85 ? -5.229 -12.580 -3.283 1.00 85.69 85 PHE A O 1
ATOM 759 N N . LEU A 1 86 ? -6.199 -11.530 -1.571 1.00 83.44 86 LEU A N 1
ATOM 760 C CA . LEU A 1 86 ? -6.817 -12.751 -1.033 1.00 83.44 86 LEU A CA 1
ATOM 761 C C . LEU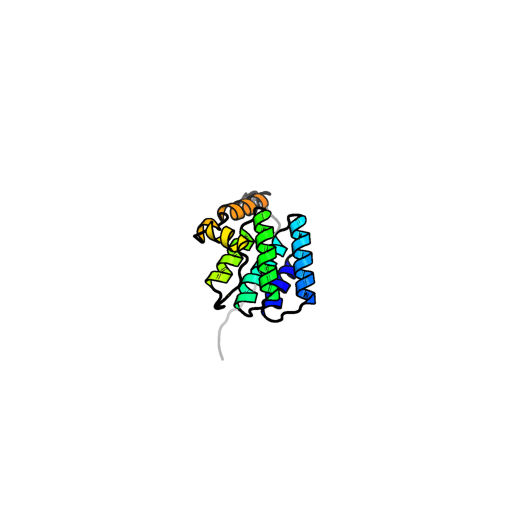 A 1 86 ? -7.763 -13.437 -2.028 1.00 83.44 86 LEU A C 1
ATOM 763 O O . LEU A 1 86 ? -7.820 -14.662 -2.074 1.00 83.44 86 LEU A O 1
ATOM 767 N N . LYS A 1 87 ? -8.489 -12.658 -2.837 1.00 80.75 87 LYS A N 1
ATOM 768 C CA . LYS A 1 87 ? -9.429 -13.191 -3.831 1.00 80.75 87 LYS A CA 1
ATOM 769 C C . LYS A 1 87 ? -8.735 -13.864 -5.018 1.00 80.75 87 LYS A C 1
ATOM 771 O O . LYS A 1 87 ? -9.239 -14.867 -5.517 1.00 80.75 87 LYS A O 1
ATOM 776 N N . TYR A 1 88 ? -7.633 -13.292 -5.501 1.00 80.19 88 TYR A N 1
ATOM 777 C CA . TYR A 1 88 ? -6.914 -13.797 -6.679 1.00 80.19 88 TYR A CA 1
ATOM 778 C C . TYR A 1 88 ? -5.733 -14.709 -6.327 1.00 80.19 88 TYR A C 1
ATOM 780 O O . TYR A 1 88 ? -5.274 -15.483 -7.170 1.00 80.19 88 TYR A O 1
ATOM 788 N N . SER A 1 89 ? -5.242 -14.648 -5.090 1.00 75.62 89 SER A N 1
ATOM 789 C CA . SER A 1 89 ? -4.127 -15.465 -4.636 1.00 75.62 89 SER A CA 1
ATOM 790 C C . SER A 1 89 ? -4.511 -16.939 -4.616 1.00 75.62 89 SER A C 1
ATOM 792 O O . SER A 1 89 ? -5.556 -17.345 -4.113 1.00 75.62 89 SER A O 1
ATOM 794 N N . LYS A 1 90 ? -3.613 -17.764 -5.153 1.00 69.44 90 LYS A N 1
ATOM 795 C CA . LYS A 1 90 ? -3.717 -19.229 -5.129 1.00 69.44 90 LYS A CA 1
ATOM 796 C C . LYS A 1 90 ? -3.083 -19.832 -3.869 1.00 69.44 90 LYS A C 1
ATOM 798 O O . LYS A 1 90 ? -3.053 -21.055 -3.732 1.00 69.44 90 LYS A O 1
ATOM 803 N N . ALA A 1 91 ? -2.525 -18.998 -2.987 1.00 66.25 91 ALA A N 1
ATOM 804 C CA . ALA A 1 91 ? -1.847 -19.445 -1.779 1.00 66.25 91 ALA A CA 1
ATOM 805 C C . ALA A 1 91 ? -2.864 -19.996 -0.769 1.00 66.25 91 ALA A C 1
ATOM 807 O O . ALA A 1 91 ? -3.821 -19.321 -0.395 1.00 66.25 91 ALA A O 1
ATOM 808 N N . LYS A 1 92 ? -2.650 -21.239 -0.332 1.00 59.75 92 LYS A N 1
ATOM 809 C CA . LYS A 1 92 ? -3.438 -21.900 0.716 1.00 59.75 92 LYS A CA 1
ATOM 810 C C . LYS A 1 92 ? -2.696 -21.758 2.051 1.00 59.75 92 LYS A C 1
ATOM 812 O O . LYS A 1 92 ? -1.470 -21.795 2.051 1.00 59.75 92 LYS A O 1
ATOM 817 N N . ASN A 1 93 ? -3.429 -21.629 3.160 1.00 65.19 93 ASN A N 1
ATOM 818 C CA . ASN A 1 93 ? -2.898 -21.445 4.524 1.00 65.19 93 ASN A CA 1
ATOM 819 C C . ASN A 1 93 ? -2.115 -20.136 4.734 1.00 65.19 93 ASN A C 1
ATOM 821 O O . ASN A 1 93 ? -0.999 -20.143 5.249 1.00 65.19 93 ASN A O 1
ATOM 825 N N . LEU A 1 94 ? -2.689 -19.005 4.317 1.00 75.81 94 LEU A N 1
ATOM 826 C CA . LEU A 1 94 ? -2.154 -17.698 4.689 1.00 75.81 94 LEU A CA 1
ATOM 827 C C . LEU A 1 94 ? -2.499 -17.408 6.150 1.00 75.81 94 LEU A C 1
ATOM 829 O O . LEU A 1 94 ? -3.675 -17.379 6.505 1.00 75.81 94 LEU A O 1
ATOM 833 N N . ASP A 1 95 ? -1.474 -17.185 6.966 1.00 80.69 95 ASP A N 1
ATOM 834 C CA . ASP A 1 95 ? -1.635 -16.718 8.340 1.00 80.69 95 ASP A CA 1
ATOM 835 C C . ASP A 1 95 ? -1.894 -15.204 8.308 1.00 80.69 95 ASP A C 1
ATOM 837 O O . ASP A 1 95 ? -0.987 -14.400 8.057 1.00 80.69 95 ASP A O 1
ATOM 841 N N . ILE A 1 96 ? -3.174 -14.841 8.409 1.00 84.56 96 ILE A N 1
ATOM 842 C CA . ILE A 1 96 ? -3.654 -13.459 8.385 1.00 84.56 96 ILE A CA 1
ATOM 843 C C . ILE A 1 96 ? -3.857 -13.015 9.829 1.00 84.56 96 ILE A C 1
ATOM 845 O O . ILE A 1 96 ? -4.507 -13.711 10.606 1.00 84.56 96 ILE A O 1
ATOM 849 N N . ASP A 1 97 ? -3.348 -11.832 10.163 1.00 86.56 97 ASP A N 1
ATOM 850 C CA . ASP A 1 97 ? -3.531 -11.214 11.468 1.00 86.56 97 ASP A CA 1
ATOM 851 C C . ASP A 1 97 ? -5.035 -11.149 11.813 1.00 86.56 97 ASP A C 1
ATOM 853 O O . ASP A 1 97 ? -5.822 -10.593 11.030 1.00 86.56 97 ASP A O 1
ATOM 857 N N . PRO A 1 98 ? -5.457 -11.684 12.977 1.00 85.88 98 PRO A N 1
ATOM 858 C CA . PRO A 1 98 ? -6.845 -11.646 13.427 1.00 85.88 98 PRO A CA 1
ATOM 859 C C . PRO A 1 98 ? -7.470 -10.248 13.359 1.00 85.88 98 PRO A C 1
ATOM 861 O O . PRO A 1 98 ? -8.643 -10.111 13.008 1.00 85.88 98 PRO A O 1
ATOM 864 N N . LYS A 1 99 ? -6.683 -9.200 13.633 1.00 86.00 99 LYS A N 1
ATOM 865 C CA . LYS A 1 99 ? -7.132 -7.804 13.584 1.00 86.00 99 LYS A CA 1
ATOM 866 C C . LYS A 1 99 ? -7.468 -7.372 12.157 1.00 86.00 99 LYS A C 1
ATOM 868 O O . LYS A 1 99 ? -8.501 -6.749 11.911 1.00 86.00 99 LYS A O 1
ATOM 873 N N . LEU A 1 100 ? -6.628 -7.752 11.195 1.00 85.00 100 LEU A N 1
ATOM 874 C CA . LEU A 1 100 ? -6.867 -7.473 9.782 1.00 85.00 100 LEU A CA 1
ATOM 875 C C . LEU A 1 100 ? -8.062 -8.278 9.254 1.00 85.00 100 LEU A C 1
ATOM 877 O O . LEU A 1 100 ? -8.854 -7.7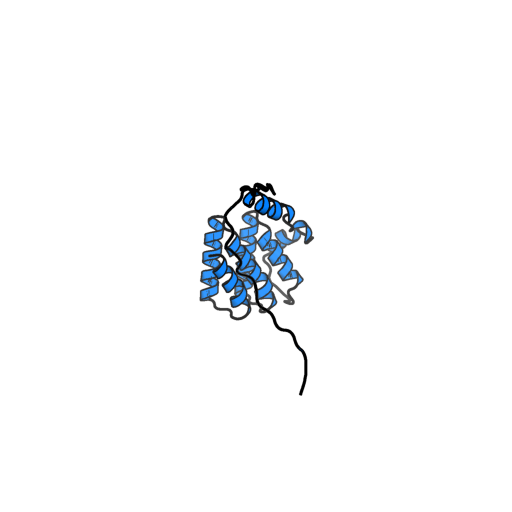67 8.462 1.00 85.00 100 LEU A O 1
ATOM 881 N N . GLN A 1 101 ? -8.237 -9.508 9.736 1.00 82.88 101 GLN A N 1
ATOM 882 C CA . GLN A 1 101 ? -9.394 -10.337 9.411 1.00 82.88 101 GLN A CA 1
ATOM 883 C C . GLN A 1 101 ? -10.708 -9.720 9.923 1.00 82.88 101 GLN A C 1
ATOM 885 O O . GLN A 1 101 ? -11.712 -9.749 9.210 1.00 82.88 101 GLN A O 1
ATOM 890 N N . GLU A 1 102 ? -10.702 -9.098 11.105 1.00 85.75 102 GLU A N 1
ATOM 891 C CA . GLU A 1 102 ? -11.850 -8.341 11.618 1.00 85.75 102 GLU A CA 1
ATOM 892 C C . GLU A 1 102 ? -12.184 -7.141 10.717 1.00 85.75 102 GLU A C 1
ATOM 894 O O . GLU A 1 102 ? -13.350 -6.917 10.380 1.00 85.75 102 GLU A O 1
ATOM 899 N N . TYR A 1 103 ? -11.170 -6.394 10.267 1.00 84.56 103 TYR A N 1
ATOM 900 C CA . TYR A 1 103 ? -11.360 -5.267 9.349 1.00 84.56 103 TYR A CA 1
ATOM 901 C C . TYR A 1 103 ? -11.945 -5.711 8.014 1.00 84.56 103 TYR A C 1
ATOM 903 O O . TYR A 1 103 ? -12.913 -5.117 7.545 1.00 84.56 103 TYR A O 1
ATOM 911 N N . LEU A 1 104 ? -11.428 -6.795 7.438 1.00 78.75 104 LEU A N 1
ATOM 912 C CA . LEU A 1 104 ? -11.960 -7.376 6.206 1.00 78.75 104 LEU A CA 1
ATOM 913 C C . LEU A 1 104 ? -13.388 -7.908 6.391 1.00 78.75 104 LEU A C 1
ATOM 915 O O . LEU A 1 104 ? -14.203 -7.791 5.482 1.00 78.75 104 LEU A O 1
ATOM 919 N N . GLY A 1 105 ? -13.727 -8.437 7.569 1.00 73.56 105 GLY A N 1
ATOM 920 C CA . GLY A 1 105 ? -15.073 -8.924 7.882 1.00 73.56 105 GLY A CA 1
ATOM 921 C C . GLY A 1 105 ? -16.162 -7.844 7.829 1.00 73.56 105 GLY A C 1
ATOM 922 O O . GLY A 1 105 ? -17.326 -8.165 7.564 1.00 73.56 105 GLY A O 1
ATOM 923 N N . LYS A 1 106 ? -15.789 -6.569 8.029 1.00 72.44 106 LYS A N 1
ATOM 924 C CA . LYS A 1 106 ? -16.694 -5.410 7.918 1.00 72.44 106 LYS A CA 1
ATOM 925 C C . LYS A 1 106 ? -17.050 -5.076 6.468 1.00 72.44 106 LYS A C 1
ATOM 927 O O . LYS A 1 106 ? -18.129 -4.546 6.225 1.00 72.44 106 LYS A O 1
ATOM 932 N N . PHE A 1 107 ? -16.191 -5.428 5.513 1.00 67.50 107 PHE A N 1
ATOM 933 C CA . PHE A 1 107 ? -16.363 -5.107 4.099 1.00 67.50 107 PHE A CA 1
ATOM 934 C C . PHE A 1 107 ? -16.605 -6.384 3.293 1.00 67.50 107 PHE A C 1
ATOM 936 O O . PHE A 1 107 ? -15.693 -7.139 2.959 1.00 67.50 107 PHE A O 1
ATOM 943 N N . ARG A 1 108 ? -17.876 -6.649 2.982 1.00 57.16 108 ARG A N 1
ATOM 944 C CA . ARG A 1 108 ? -18.297 -7.895 2.317 1.00 57.16 108 ARG A CA 1
ATOM 945 C C . ARG A 1 108 ? -18.315 -7.791 0.794 1.00 57.16 108 ARG A C 1
ATOM 947 O O . ARG A 1 108 ? -18.444 -8.816 0.123 1.00 57.16 108 ARG A O 1
ATOM 954 N N . ARG A 1 109 ? -18.212 -6.580 0.237 1.00 55.72 109 ARG A N 1
ATOM 955 C CA . ARG A 1 109 ? -18.339 -6.324 -1.200 1.00 55.72 109 ARG A CA 1
ATOM 956 C C . ARG A 1 109 ? -17.265 -5.363 -1.708 1.00 55.72 109 ARG A C 1
ATOM 958 O O . ARG A 1 109 ? -16.885 -4.426 -1.018 1.00 55.72 109 ARG A O 1
ATOM 965 N N . LEU A 1 110 ? -16.820 -5.574 -2.953 1.00 54.91 110 LEU A N 1
ATOM 966 C CA . LEU A 1 110 ? -15.907 -4.670 -3.675 1.00 54.91 110 LEU A CA 1
ATOM 967 C C . LEU A 1 110 ? -16.463 -3.245 -3.764 1.00 54.91 110 LEU A C 1
ATOM 969 O O . LEU A 1 110 ? -15.689 -2.295 -3.826 1.00 54.91 110 LEU A O 1
ATOM 973 N N . GLU A 1 111 ? -17.791 -3.102 -3.786 1.00 51.81 111 GLU A N 1
ATOM 974 C CA . GLU A 1 111 ? -18.464 -1.807 -3.860 1.00 51.81 111 GLU A CA 1
ATOM 975 C C . GLU A 1 111 ? -18.221 -0.930 -2.625 1.00 51.81 111 GLU A C 1
ATOM 977 O O . GLU A 1 111 ? -18.125 0.283 -2.787 1.00 51.81 111 GLU A O 1
ATOM 982 N N . ASP A 1 112 ? -18.029 -1.513 -1.437 1.00 55.75 112 ASP A N 1
ATOM 983 C CA . ASP A 1 112 ? -17.801 -0.746 -0.202 1.00 55.75 112 ASP A CA 1
ATOM 984 C C . ASP A 1 112 ? -16.406 -0.097 -0.159 1.00 55.75 112 ASP A C 1
ATOM 986 O O . ASP A 1 112 ? -16.179 0.876 0.557 1.00 55.75 112 ASP A O 1
ATOM 990 N N . PHE A 1 113 ? -15.464 -0.618 -0.950 1.00 54.47 113 PHE A N 1
ATOM 991 C CA . PHE A 1 113 ? -14.114 -0.067 -1.077 1.00 54.47 113 PHE A CA 1
ATOM 992 C C . PHE A 1 113 ? -14.004 1.017 -2.146 1.00 54.47 113 PHE A C 1
ATOM 994 O O . PHE A 1 113 ? -12.995 1.724 -2.206 1.00 54.47 113 PHE A O 1
ATOM 1001 N N . ARG A 1 114 ? -15.026 1.169 -3.003 1.00 48.50 114 ARG A N 1
ATOM 1002 C CA . ARG A 1 114 ? -15.021 2.183 -4.056 1.00 48.50 114 ARG A CA 1
ATOM 1003 C C . ARG A 1 114 ? -15.174 3.547 -3.403 1.00 48.50 114 ARG A C 1
ATOM 1005 O O . ARG A 1 114 ? -16.275 4.067 -3.260 1.00 48.50 114 ARG A O 1
ATOM 1012 N N . VAL A 1 115 ? -14.040 4.173 -3.095 1.00 50.44 115 VAL A N 1
ATOM 1013 C CA . VAL A 1 115 ? -13.965 5.630 -3.090 1.00 50.44 115 VAL A CA 1
ATOM 1014 C C . VAL A 1 115 ? -14.412 6.053 -4.477 1.00 50.44 115 VAL A C 1
ATOM 1016 O O . VAL A 1 115 ? -13.739 5.804 -5.479 1.00 50.44 115 VAL A O 1
ATOM 1019 N N . ASP A 1 116 ? -15.621 6.591 -4.502 1.00 41.09 116 ASP A N 1
ATOM 1020 C CA . ASP A 1 116 ? -16.356 7.056 -5.655 1.00 41.09 116 ASP A CA 1
ATOM 1021 C C . ASP A 1 116 ? -15.395 7.621 -6.714 1.00 41.09 116 ASP A C 1
ATOM 1023 O O . ASP A 1 116 ? -14.721 8.632 -6.501 1.00 41.09 116 ASP A O 1
ATOM 1027 N N . VAL A 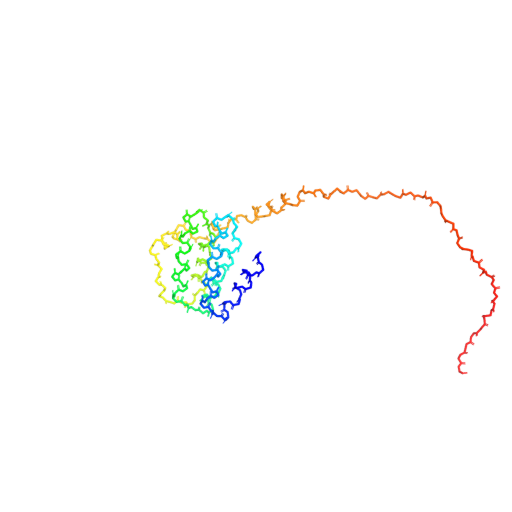1 117 ? -15.291 6.964 -7.873 1.00 42.50 117 VAL A N 1
ATOM 1028 C CA . VAL A 1 117 ? -14.448 7.420 -9.000 1.00 42.50 117 VAL A CA 1
ATOM 1029 C C . VAL A 1 117 ? -14.850 8.848 -9.424 1.00 42.50 117 VAL A C 1
ATOM 1031 O O . VAL A 1 117 ? -14.047 9.609 -9.970 1.00 42.50 117 VAL A O 1
ATOM 1034 N N . SER A 1 118 ? -16.075 9.255 -9.078 1.00 44.88 118 SER A N 1
ATOM 1035 C CA . SER A 1 118 ? -16.599 10.616 -9.181 1.00 44.88 118 SER A CA 1
ATOM 1036 C C . SER A 1 118 ? -15.854 11.654 -8.313 1.00 44.88 118 SER A C 1
ATOM 1038 O O . SER A 1 118 ? -15.811 12.831 -8.681 1.00 44.88 118 SER A O 1
ATOM 1040 N N . PHE A 1 119 ? -15.220 11.260 -7.203 1.00 44.16 119 PHE A N 1
ATOM 1041 C CA . PHE A 1 119 ? -14.428 12.134 -6.328 1.00 44.16 119 PHE A CA 1
ATOM 1042 C C . PHE A 1 119 ? -13.042 12.445 -6.917 1.00 44.16 119 PHE A C 1
ATOM 1044 O O . PHE A 1 119 ? -12.620 13.604 -6.931 1.00 44.16 119 PHE A O 1
ATOM 1051 N N . LEU A 1 120 ? -12.361 11.448 -7.502 1.00 47.00 120 LEU A N 1
ATOM 1052 C CA . LEU A 1 120 ? -11.109 11.671 -8.243 1.00 47.00 120 LEU A CA 1
ATOM 1053 C C . LEU A 1 120 ? -11.338 12.495 -9.515 1.00 47.00 120 LEU A C 1
ATOM 1055 O O . LEU A 1 120 ? -10.536 13.380 -9.818 1.00 47.00 120 LEU A O 1
ATOM 1059 N N . LYS A 1 121 ? -12.449 12.255 -10.227 1.00 44.12 121 LYS A N 1
ATOM 1060 C CA . LYS A 1 121 ? -12.834 13.058 -11.397 1.00 44.12 121 LYS A CA 1
ATOM 1061 C C . LYS A 1 121 ? -13.053 14.530 -11.013 1.00 44.12 121 LYS A C 1
ATOM 1063 O O . LYS A 1 121 ? -12.502 15.405 -11.673 1.00 44.12 121 LYS A O 1
ATOM 1068 N N . ARG A 1 122 ? -13.736 14.803 -9.889 1.00 47.53 122 ARG A N 1
ATOM 1069 C CA . ARG A 1 122 ? -13.935 16.167 -9.352 1.00 47.53 122 ARG A CA 1
ATOM 1070 C C . ARG A 1 122 ? -12.631 16.875 -8.980 1.00 47.53 122 ARG A C 1
ATOM 1072 O O . ARG A 1 122 ? -12.490 18.065 -9.246 1.00 47.53 122 ARG A O 1
ATOM 1079 N N . LYS A 1 123 ? -11.672 16.168 -8.374 1.00 44.75 123 LYS A N 1
ATOM 1080 C CA . LYS A 1 123 ? -10.383 16.759 -7.967 1.00 44.75 123 LYS A CA 1
ATOM 1081 C C . LYS A 1 123 ? -9.466 17.044 -9.166 1.00 44.75 123 LYS A C 1
ATOM 1083 O O . LYS A 1 123 ? -8.680 17.989 -9.114 1.00 44.75 123 LYS A O 1
ATOM 1088 N N . LEU A 1 124 ? -9.589 16.270 -10.251 1.00 51.22 124 LEU A N 1
ATOM 1089 C CA . LEU A 1 124 ? -8.940 16.568 -11.532 1.00 51.22 124 LEU A CA 1
ATOM 1090 C C . LEU A 1 124 ? -9.581 17.794 -12.207 1.00 51.22 124 LEU A C 1
ATOM 1092 O O . LEU A 1 124 ? -8.850 18.688 -12.629 1.00 51.22 124 LEU A O 1
ATOM 1096 N N . ASP A 1 125 ? -10.918 17.876 -12.216 1.00 50.88 125 ASP A N 1
ATOM 1097 C CA . ASP A 1 125 ? -11.666 19.002 -12.803 1.00 50.88 125 ASP A CA 1
ATOM 1098 C C . ASP A 1 125 ? -11.393 20.335 -12.087 1.00 50.88 125 ASP A C 1
ATOM 1100 O O . ASP A 1 125 ? -11.211 21.369 -12.733 1.00 50.88 125 ASP A O 1
ATOM 1104 N N . GLN A 1 126 ? -11.274 20.322 -10.753 1.00 48.12 126 GLN A N 1
ATOM 1105 C CA . GLN A 1 126 ? -10.901 21.515 -9.979 1.00 48.12 126 GLN A CA 1
ATOM 1106 C C . GLN A 1 126 ? -9.465 21.987 -10.264 1.00 48.12 126 GLN A C 1
ATOM 1108 O O . GLN A 1 126 ? -9.192 23.185 -10.195 1.00 48.12 126 GLN A O 1
ATOM 1113 N N . ARG A 1 127 ? -8.544 21.081 -10.631 1.00 43.75 127 ARG A N 1
ATOM 1114 C CA . ARG A 1 127 ? -7.161 21.435 -11.004 1.00 43.75 127 ARG A CA 1
ATOM 1115 C C . ARG A 1 127 ? -7.039 21.943 -12.443 1.00 43.75 127 ARG A C 1
ATOM 1117 O O . ARG A 1 127 ? -6.137 22.729 -12.718 1.00 43.75 127 ARG A O 1
ATOM 1124 N N . SER A 1 128 ? -7.949 21.563 -13.342 1.00 41.25 128 SER A N 1
ATOM 1125 C CA . SER A 1 128 ? -8.042 22.120 -14.702 1.00 41.25 128 SER A CA 1
ATOM 1126 C C . SER A 1 128 ? -8.821 23.441 -14.790 1.00 41.25 128 SER A C 1
ATOM 1128 O O . SER A 1 128 ? -8.923 24.028 -15.866 1.00 41.25 128 SER A O 1
ATOM 1130 N N . GLY A 1 129 ? -9.318 23.967 -13.667 1.00 39.66 129 GLY A N 1
ATOM 1131 C CA . GLY A 1 129 ? -10.099 25.204 -13.580 1.00 39.66 129 GLY A CA 1
ATOM 1132 C C . GLY A 1 129 ? -9.335 26.525 -13.761 1.00 39.66 129 GLY A C 1
ATOM 1133 O O . GLY A 1 129 ? -9.856 27.566 -13.365 1.00 39.66 129 GLY A O 1
ATOM 1134 N N . LYS A 1 130 ? -8.132 26.552 -14.360 1.00 38.00 130 LYS A N 1
ATOM 1135 C CA . LYS A 1 130 ? -7.502 27.814 -14.800 1.00 38.00 130 LYS A CA 1
ATOM 1136 C C . LYS A 1 130 ? -7.688 27.999 -16.309 1.00 38.00 130 LYS A C 1
ATOM 1138 O O . LYS A 1 130 ? -6.797 27.750 -17.107 1.00 38.00 130 LYS A O 1
ATOM 1143 N N . LYS A 1 131 ? -8.913 28.423 -16.642 1.00 39.00 131 LYS A N 1
ATOM 1144 C CA . LYS A 1 131 ? -9.366 29.134 -17.852 1.00 39.00 131 LYS A CA 1
ATOM 1145 C C . LYS A 1 131 ? -8.693 28.739 -19.180 1.00 39.00 131 LYS A C 1
ATOM 1147 O O . LYS A 1 131 ? -7.774 29.407 -19.641 1.00 39.00 131 LYS A O 1
ATOM 1152 N N . ARG A 1 132 ? -9.307 27.796 -19.903 1.00 35.94 132 ARG A N 1
ATOM 1153 C CA . ARG A 1 132 ? -9.437 27.933 -21.363 1.00 35.94 132 ARG A CA 1
ATOM 1154 C C . ARG A 1 132 ? -10.637 28.840 -21.622 1.00 35.94 132 ARG A C 1
ATOM 1156 O O . ARG A 1 132 ? -11.775 28.384 -21.613 1.00 35.94 132 ARG A O 1
ATOM 1163 N N . GLY A 1 133 ? -10.373 30.136 -21.775 1.00 34.19 133 GLY A N 1
ATOM 1164 C CA . GLY A 1 133 ? -11.336 31.062 -22.359 1.00 34.19 133 GLY A CA 1
ATOM 1165 C C . GLY A 1 133 ? -11.500 30.714 -23.832 1.00 34.19 133 GLY A C 1
ATOM 1166 O O . GLY A 1 133 ? -10.588 30.919 -24.626 1.00 34.19 133 GLY A O 1
ATOM 1167 N N . PHE A 1 134 ? -12.637 30.116 -24.161 1.00 34.59 134 PHE A N 1
ATOM 1168 C CA . PHE A 1 134 ? -13.126 29.961 -25.522 1.00 34.59 134 PHE A CA 1
ATOM 1169 C C . PHE A 1 134 ? -13.487 31.349 -26.071 1.00 34.59 134 PHE A C 1
ATOM 1171 O O . PHE A 1 134 ? -14.322 32.031 -25.486 1.00 34.59 134 PHE A O 1
ATOM 1178 N N . TRP A 1 135 ? -12.909 31.736 -27.206 1.00 26.72 135 TRP A N 1
ATOM 1179 C CA . TRP A 1 135 ? -13.621 32.506 -28.226 1.00 26.72 135 TRP A CA 1
ATOM 1180 C C . TRP A 1 135 ? -13.035 32.121 -29.590 1.00 26.72 135 TRP A C 1
ATOM 1182 O O . TRP A 1 135 ? -11.848 32.303 -29.842 1.00 26.72 135 TRP A O 1
ATOM 1192 N N . ALA A 1 136 ? -13.863 31.544 -30.456 1.00 36.44 136 ALA A N 1
ATOM 1193 C CA . ALA A 1 136 ? -13.626 31.443 -31.896 1.00 36.44 136 ALA A CA 1
ATOM 1194 C C . ALA A 1 136 ? -14.707 32.267 -32.618 1.00 36.44 136 ALA A C 1
ATOM 1196 O O . ALA A 1 136 ? -15.791 32.420 -32.059 1.00 36.44 136 ALA A O 1
ATOM 1197 N N . PRO A 1 137 ? -14.555 32.618 -33.900 1.00 47.69 137 PRO A N 1
ATOM 1198 C CA . PRO A 1 137 ? -13.489 33.348 -34.584 1.00 47.69 137 PRO A CA 1
ATOM 1199 C C . PRO A 1 137 ? -14.005 34.736 -35.048 1.00 47.69 137 PRO A C 1
ATOM 1201 O O . PRO A 1 137 ? -15.209 34.954 -35.143 1.00 47.69 137 PRO A O 1
ATOM 1204 N N . ALA A 1 138 ? -13.124 35.671 -35.406 1.00 34.69 138 ALA A N 1
ATOM 1205 C CA . ALA A 1 138 ? -13.513 36.840 -36.203 1.00 34.69 138 ALA A CA 1
ATOM 1206 C C . ALA A 1 138 ? -12.359 37.248 -37.125 1.00 34.69 138 ALA A C 1
ATOM 1208 O O . ALA A 1 138 ? -11.274 37.599 -36.666 1.00 34.69 138 ALA A O 1
ATOM 1209 N N . MET A 1 139 ? -12.604 37.154 -38.434 1.00 41.19 139 MET A N 1
ATOM 1210 C CA . MET A 1 139 ? -11.783 37.766 -39.480 1.00 41.19 139 MET A CA 1
ATOM 1211 C C . MET A 1 139 ? -11.659 39.280 -39.258 1.00 41.19 139 MET A C 1
ATOM 1213 O O . MET A 1 139 ? -12.629 39.920 -38.851 1.00 41.19 139 MET A O 1
ATOM 1217 N N . PRO A 1 140 ? -10.539 39.867 -39.696 1.00 39.81 140 PRO A N 1
ATOM 1218 C CA . PRO A 1 140 ? -10.614 41.116 -40.442 1.00 39.81 140 PRO A CA 1
ATOM 1219 C C . PRO A 1 140 ? -9.953 40.984 -41.823 1.00 39.81 140 PRO A C 1
ATOM 1221 O O . PRO A 1 140 ? -8.825 40.510 -41.951 1.00 39.81 140 PRO A O 1
ATOM 1224 N N . LEU A 1 141 ? -10.660 41.450 -42.858 1.00 44.25 141 LEU A N 1
ATOM 1225 C CA . LEU A 1 141 ? -10.063 41.869 -44.126 1.00 44.25 141 LEU A CA 1
ATOM 1226 C C . LEU A 1 141 ? -9.169 43.087 -43.865 1.00 44.25 141 LEU A C 1
ATOM 1228 O O . LEU A 1 141 ? -9.715 44.115 -43.482 1.00 44.25 141 LEU A O 1
ATOM 1232 N N . THR A 1 142 ? -7.872 43.034 -44.179 1.00 41.91 142 THR A N 1
ATOM 1233 C CA . THR A 1 142 ? -7.110 44.194 -44.685 1.00 41.91 142 THR A CA 1
ATOM 1234 C C . THR A 1 142 ? -5.939 43.720 -45.556 1.00 41.91 142 THR A C 1
ATOM 1236 O O . THR A 1 142 ? -5.462 42.593 -45.454 1.00 41.91 142 THR A O 1
ATOM 1239 N N . GLN A 1 143 ? -5.564 44.574 -46.501 1.00 45.44 143 GLN A N 1
ATOM 1240 C CA . GLN A 1 143 ? -4.791 44.296 -47.708 1.00 45.44 143 GLN A CA 1
ATOM 1241 C C . GLN A 1 143 ? -3.277 44.438 -47.459 1.00 45.44 143 GLN A C 1
ATOM 1243 O O . GLN A 1 143 ? -2.852 45.335 -46.738 1.00 45.44 143 GLN A O 1
ATOM 1248 N N . GLY A 1 144 ? -2.461 43.603 -48.109 1.00 40.78 144 GLY A N 1
ATOM 1249 C CA . GLY A 1 144 ? -0.994 43.709 -48.151 1.00 40.78 144 GLY A CA 1
ATOM 1250 C C . GLY A 1 144 ? -0.454 43.187 -49.491 1.00 40.78 144 GLY A C 1
ATOM 1251 O O . GLY A 1 144 ? -1.108 42.342 -50.103 1.00 40.78 144 GLY A O 1
ATOM 1252 N N . PRO A 1 145 ? 0.655 43.738 -50.018 1.00 41.88 145 PRO A N 1
ATOM 1253 C CA . PRO A 1 145 ? 0.821 43.956 -51.453 1.00 41.88 145 PRO A CA 1
ATOM 1254 C C . PRO A 1 145 ? 1.237 42.709 -52.245 1.00 41.88 145 PRO A C 1
ATOM 1256 O O . PRO A 1 145 ? 2.003 41.864 -51.789 1.00 41.88 145 PRO A O 1
ATOM 1259 N N . ARG A 1 146 ? 0.729 42.655 -53.483 1.00 49.25 146 ARG A N 1
ATOM 1260 C CA . ARG A 1 146 ? 1.035 41.669 -54.528 1.00 49.25 146 ARG A CA 1
ATOM 1261 C C . ARG A 1 146 ? 2.539 41.611 -54.836 1.00 49.25 146 ARG A C 1
ATOM 1263 O O . ARG A 1 146 ? 3.111 42.660 -55.128 1.00 49.25 146 ARG A O 1
ATOM 1270 N N . PRO A 1 147 ? 3.144 40.423 -54.973 1.00 40.53 147 PRO A N 1
ATOM 1271 C CA . PRO A 1 147 ? 4.250 40.239 -55.896 1.00 40.53 147 PRO A CA 1
ATOM 1272 C C . PRO A 1 147 ? 3.702 40.018 -57.315 1.00 40.53 147 PRO A C 1
ATOM 1274 O O . PRO A 1 147 ? 2.759 39.258 -57.542 1.00 40.53 147 PRO A O 1
ATOM 1277 N N . ALA A 1 148 ? 4.265 40.773 -58.254 1.00 42.84 148 ALA A N 1
ATOM 1278 C CA . ALA A 1 148 ? 3.866 40.845 -59.649 1.00 42.84 148 ALA A CA 1
ATOM 1279 C C . ALA A 1 148 ? 4.134 39.535 -60.408 1.00 42.84 148 ALA A C 1
ATOM 1281 O O . ALA A 1 148 ? 5.211 38.950 -60.319 1.00 42.84 148 ALA A O 1
ATOM 1282 N N . LEU A 1 149 ? 3.146 39.125 -61.203 1.00 45.59 149 LEU A N 1
ATOM 1283 C CA . LEU A 1 149 ? 3.312 38.211 -62.330 1.00 45.59 149 LEU A CA 1
ATOM 1284 C C . LEU A 1 149 ? 4.197 38.863 -63.402 1.00 45.59 149 LEU A C 1
ATOM 1286 O O . LEU A 1 149 ? 3.953 40.018 -63.756 1.00 45.59 149 LEU A O 1
ATOM 1290 N N . PRO A 1 150 ? 5.070 38.086 -64.050 1.00 41.81 150 PRO A N 1
ATOM 1291 C CA . PRO A 1 150 ? 5.278 38.205 -65.480 1.00 41.81 150 PRO A CA 1
ATOM 1292 C C . PRO A 1 150 ? 4.656 36.993 -66.188 1.00 41.81 150 PRO A C 1
ATOM 1294 O O . PRO A 1 150 ? 4.972 35.839 -65.915 1.00 41.81 150 PRO A O 1
ATOM 1297 N N . SER A 1 151 ? 3.724 37.276 -67.091 1.00 47.31 151 SER A N 1
ATOM 1298 C CA . SER A 1 151 ? 3.294 36.392 -68.188 1.00 47.31 151 SER A CA 1
ATOM 1299 C C . SER A 1 151 ? 4.033 36.829 -69.471 1.00 47.31 151 SER A C 1
ATOM 1301 O O . SER A 1 151 ? 4.658 37.890 -69.450 1.00 47.31 151 SER A O 1
ATOM 1303 N N . PRO A 1 152 ? 3.784 36.229 -70.646 1.00 51.97 152 PRO A N 1
ATOM 1304 C CA . PRO A 1 152 ? 3.794 34.806 -71.029 1.00 51.97 152 PRO A CA 1
ATOM 1305 C C . PRO A 1 152 ? 4.600 34.586 -72.339 1.00 51.97 152 PRO A C 1
ATOM 1307 O O . PRO A 1 152 ? 4.782 35.535 -73.078 1.00 51.97 152 PRO A O 1
ATOM 1310 N N . HIS A 1 153 ? 4.998 33.356 -72.696 1.00 40.84 153 HIS A N 1
ATOM 1311 C CA . HIS A 1 153 ? 5.144 32.865 -74.094 1.00 40.84 153 HIS A CA 1
ATOM 1312 C C . HIS A 1 153 ? 5.317 31.327 -74.031 1.00 40.84 153 HIS A C 1
ATOM 1314 O O . HIS A 1 153 ? 6.236 30.853 -73.377 1.00 40.84 153 HIS A O 1
ATOM 1320 N N . LEU A 1 154 ? 4.293 30.525 -74.357 1.00 40.03 154 LEU A N 1
ATOM 1321 C CA . LEU A 1 154 ? 3.892 29.955 -75.665 1.00 40.03 154 LEU A CA 1
ATOM 1322 C C . LEU A 1 154 ? 4.619 28.641 -76.057 1.00 40.03 154 LEU A C 1
ATOM 1324 O O . LEU A 1 154 ? 5.840 28.612 -76.127 1.00 40.03 154 LEU A O 1
ATOM 1328 N N . GLY A 1 155 ? 3.820 27.608 -76.392 1.00 40.16 155 GLY A N 1
ATOM 1329 C CA . GLY A 1 155 ? 4.202 26.299 -76.976 1.00 40.16 155 GLY A CA 1
ATOM 1330 C C . GLY A 1 155 ? 3.856 25.112 -76.050 1.00 40.16 155 GLY A C 1
ATOM 1331 O O . GLY A 1 155 ? 4.552 24.943 -75.062 1.00 40.16 155 GLY A O 1
ATOM 1332 N N . LEU A 1 156 ? 2.768 24.315 -76.160 1.00 43.28 156 LEU A N 1
ATOM 1333 C CA . LEU A 1 156 ? 2.312 23.449 -77.280 1.00 43.28 156 LEU A CA 1
ATOM 1334 C C . LEU A 1 156 ? 3.520 22.625 -77.800 1.00 43.28 156 LEU A C 1
ATOM 1336 O O . LEU A 1 156 ? 4.476 23.236 -78.249 1.00 43.28 156 LEU A O 1
ATOM 1340 N N . VAL A 1 157 ? 3.624 21.285 -77.744 1.00 43.91 157 VAL A N 1
ATOM 1341 C CA . VAL A 1 157 ? 2.755 20.211 -78.278 1.00 43.91 157 VAL A CA 1
ATOM 1342 C C . VAL A 1 157 ? 3.319 18.814 -77.860 1.00 43.91 157 VAL A C 1
ATOM 1344 O O . VAL A 1 157 ? 4.526 18.661 -77.738 1.00 43.91 157 VAL A O 1
ATOM 1347 N N . PHE A 1 158 ? 2.411 17.843 -77.663 1.00 34.59 158 PHE A N 1
ATOM 1348 C CA . PHE A 1 158 ? 2.404 16.355 -77.782 1.00 34.59 158 PHE A CA 1
ATOM 1349 C C . PHE A 1 158 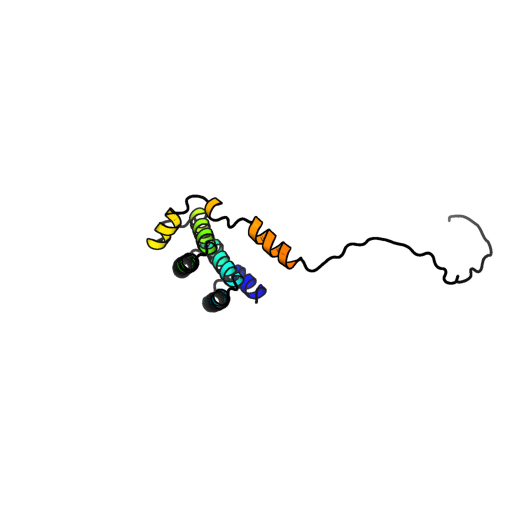? 3.642 15.438 -78.032 1.00 34.59 158 PHE A C 1
ATOM 1351 O O . PHE A 1 158 ? 4.550 15.767 -78.781 1.00 34.59 158 PHE A O 1
ATOM 1358 N N . SER A 1 159 ? 3.426 14.174 -77.588 1.00 36.16 159 SER A N 1
ATOM 1359 C CA . SER A 1 159 ? 3.877 12.841 -78.093 1.00 36.16 159 SER A CA 1
ATOM 1360 C C . SER A 1 159 ? 5.326 12.400 -77.840 1.00 36.16 159 SER A C 1
ATOM 1362 O O . SER A 1 159 ? 6.255 13.139 -78.112 1.00 36.16 159 SER A O 1
ATOM 1364 N N . VAL A 1 160 ? 5.584 11.272 -77.159 1.00 38.41 160 VAL A N 1
ATOM 1365 C CA . VAL A 1 160 ? 5.449 9.840 -77.547 1.00 38.41 160 VAL A CA 1
ATOM 1366 C C . VAL A 1 160 ? 6.406 9.426 -78.678 1.00 38.41 160 VAL A C 1
ATOM 1368 O O . VAL A 1 160 ? 6.194 9.802 -79.827 1.00 38.41 160 VAL A O 1
ATOM 1371 N N . ASN A 1 161 ? 7.323 8.530 -78.277 1.00 37.84 161 ASN A N 1
ATOM 1372 C CA . ASN A 1 161 ? 8.334 7.738 -78.997 1.00 37.84 161 ASN A CA 1
ATOM 1373 C C . ASN A 1 161 ? 9.651 8.436 -79.361 1.00 37.84 161 ASN A C 1
ATOM 1375 O O . ASN A 1 161 ? 9.673 9.218 -80.332 1.00 37.84 161 ASN A O 1
#

Organism: Rousettus aegyptiacus (NCBI:txid9407)

Radius of gyration: 29.93 Å; chains: 1; bounding box: 36×66×93 Å

Secondary structure (DSSP, 8-state):
-HHHHHHHHHHHHHS--HHHHHHHHHHHHHHHHTT--HHHHHHHHHHHHHHHHS--HHHHHHHHHHHHHHHHTT--HHHHHHHHHHHH---SS----HHHHHHHHH--SGGGG---HHHHHHHHHHHS-S--------------PPPPP------------